Protein AF-A0A3P8M183-F1 (afdb_monomer_lite)

pLDDT: mean 81.59, std 22.13, range [31.69, 98.0]

InterPro domains:
  IPR018484 Carbohydrate kinase FGGY, N-terminal [PF00370] (12-78)
  IPR043129 ATPase, nucleotide binding domain [SSF53067] (4-80)
  IPR050406 FGGY Carbohydrate Kinase [PTHR43095] (12-78)

Radius of gyration: 22.57 Å; chains: 1; bounding box: 66×39×52 Å

Structure (mmCIF, N/CA/C/O backbone):
data_AF-A0A3P8M183-F1
#
_entry.id   AF-A0A3P8M183-F1
#
loop_
_atom_site.group_PDB
_atom_site.id
_atom_site.type_symbol
_atom_site.label_atom_id
_atom_site.label_alt_id
_atom_site.label_comp_id
_atom_site.label_asym_id
_atom_site.label_entity_id
_atom_site.label_seq_id
_atom_site.pdbx_PDB_ins_code
_atom_site.Cartn_x
_atom_site.Cartn_y
_atom_site.Cartn_z
_atom_site.occupancy
_atom_site.B_iso_or_equiv
_atom_site.auth_seq_id
_atom_site.auth_comp_id
_atom_site.auth_asym_id
_atom_site.auth_atom_id
_atom_site.pdbx_PDB_model_num
ATOM 1 N N . MET A 1 1 ? 0.065 8.154 26.029 1.00 49.41 1 MET A N 1
ATOM 2 C CA . MET A 1 1 ? -0.990 8.449 25.034 1.00 49.41 1 MET A CA 1
ATOM 3 C C . MET A 1 1 ? -2.244 7.701 25.462 1.00 49.41 1 MET A C 1
ATOM 5 O O . MET A 1 1 ? -2.179 6.488 25.571 1.00 49.41 1 MET A O 1
ATOM 9 N N . THR A 1 2 ? -3.327 8.409 25.776 1.00 63.50 2 THR A N 1
ATOM 10 C CA . THR A 1 2 ? -4.615 7.836 26.222 1.00 63.50 2 THR A CA 1
ATOM 11 C C . THR A 1 2 ? -5.350 7.200 25.041 1.00 63.50 2 THR A C 1
ATOM 13 O O . THR A 1 2 ? -5.438 7.825 23.976 1.00 63.50 2 THR A O 1
ATOM 16 N N . THR A 1 3 ? -5.863 5.981 25.205 1.00 88.06 3 THR A N 1
ATOM 17 C CA . THR A 1 3 ? -6.515 5.228 24.119 1.00 88.06 3 THR A CA 1
ATOM 18 C C . THR A 1 3 ? -7.872 5.834 23.736 1.00 88.06 3 THR A C 1
ATOM 20 O O . THR A 1 3 ? -8.505 6.543 24.520 1.00 88.06 3 THR A O 1
ATOM 23 N N . LEU A 1 4 ? -8.363 5.557 22.520 1.00 87.12 4 LEU A N 1
ATOM 24 C CA . LEU A 1 4 ? -9.704 5.995 22.098 1.00 87.12 4 LEU A CA 1
ATOM 25 C C . LEU A 1 4 ? -10.790 5.476 23.056 1.00 87.12 4 LEU A C 1
ATOM 27 O O . LEU A 1 4 ? -11.729 6.193 23.383 1.00 87.12 4 LEU A O 1
ATOM 31 N N . ARG A 1 5 ? -10.615 4.251 23.561 1.00 89.69 5 ARG A N 1
ATOM 32 C CA . ARG A 1 5 ? -11.516 3.618 24.527 1.00 89.69 5 ARG A CA 1
ATOM 33 C C . ARG A 1 5 ? -11.619 4.400 25.832 1.00 89.69 5 ARG A C 1
ATOM 35 O O . ARG A 1 5 ? -12.726 4.619 26.310 1.00 89.69 5 ARG A O 1
ATOM 42 N N . GLU A 1 6 ? -10.494 4.861 26.370 1.00 91.19 6 GLU A N 1
ATOM 43 C CA . GLU A 1 6 ? -10.463 5.705 27.571 1.00 91.19 6 GLU A CA 1
ATOM 44 C C . GLU A 1 6 ? -11.175 7.047 27.345 1.00 91.19 6 GLU A C 1
ATOM 46 O O . GLU A 1 6 ? -11.921 7.496 28.210 1.00 91.19 6 GLU A O 1
ATOM 51 N N . LYS A 1 7 ? -11.007 7.668 26.169 1.00 88.56 7 LYS A N 1
ATOM 52 C CA . LYS A 1 7 ? -11.647 8.956 25.838 1.00 88.56 7 LYS A CA 1
ATOM 53 C C . LYS A 1 7 ? -13.149 8.842 25.590 1.00 88.56 7 LYS A C 1
ATOM 55 O O . LYS A 1 7 ? -13.893 9.768 25.895 1.00 88.56 7 LYS A O 1
ATOM 60 N N . CYS A 1 8 ? -13.592 7.730 25.011 1.00 89.38 8 CYS A N 1
ATOM 61 C CA . CYS A 1 8 ? -14.996 7.511 24.677 1.00 89.38 8 CYS A CA 1
ATOM 62 C C . CYS A 1 8 ? -15.802 6.904 25.833 1.00 89.38 8 CYS A C 1
ATOM 64 O O . CYS A 1 8 ? -17.028 6.877 25.739 1.00 89.38 8 CYS A O 1
ATOM 66 N N . GLY A 1 9 ? -15.146 6.446 26.908 1.00 87.19 9 GLY A N 1
ATOM 67 C CA . GLY A 1 9 ? -15.759 6.011 28.165 1.00 87.19 9 GLY A CA 1
ATOM 68 C C . GLY A 1 9 ? -17.055 5.205 27.970 1.00 87.19 9 GLY A C 1
ATOM 69 O O . GLY A 1 9 ? -17.023 4.156 27.319 1.00 87.19 9 GLY A O 1
ATOM 70 N N . PRO A 1 10 ? -18.209 5.683 28.478 1.00 88.38 10 PRO A N 1
ATOM 71 C CA . PRO A 1 10 ? -19.481 4.962 28.384 1.00 88.38 10 PRO A CA 1
ATOM 72 C C . PRO A 1 10 ? -20.024 4.840 26.951 1.00 88.38 10 PRO A C 1
ATOM 74 O O . PRO A 1 10 ? -20.816 3.944 26.676 1.00 88.38 10 PRO A O 1
ATOM 77 N N . HIS A 1 11 ? -19.597 5.694 26.017 1.00 92.75 11 HIS A N 1
ATOM 78 C CA . HIS A 1 11 ? -20.036 5.644 24.619 1.00 92.75 11 HIS A CA 1
ATOM 79 C C . HIS A 1 11 ? -19.333 4.551 23.810 1.00 92.75 11 HIS A C 1
ATOM 81 O O . HIS A 1 11 ? -19.785 4.219 22.716 1.00 92.75 11 HIS A O 1
ATOM 87 N N . TRP A 1 12 ? -18.253 3.959 24.332 1.00 94.19 12 TRP A N 1
ATOM 88 C CA . TRP A 1 12 ? -17.516 2.910 23.630 1.00 94.19 12 TRP A CA 1
ATOM 89 C C . TRP A 1 12 ? -18.400 1.702 23.276 1.00 94.19 12 TRP A C 1
ATOM 91 O O . TRP A 1 12 ? -18.318 1.177 22.168 1.00 94.19 12 TRP A O 1
ATOM 101 N N . SER A 1 13 ? -19.288 1.286 24.184 1.00 92.69 13 SER A N 1
ATOM 102 C CA . SER A 1 13 ? -20.230 0.180 23.949 1.00 92.69 13 SER A CA 1
ATOM 103 C C . SER A 1 13 ? -21.349 0.527 22.957 1.00 92.69 13 SER A C 1
ATOM 105 O O . SER A 1 13 ? -22.036 -0.370 22.468 1.00 92.69 13 SER A O 1
ATOM 107 N N . ALA A 1 14 ? -21.538 1.811 22.638 1.00 95.19 14 ALA A N 1
ATOM 108 C CA . ALA A 1 14 ? -22.561 2.282 21.711 1.00 95.19 14 ALA A CA 1
ATOM 109 C C . ALA A 1 14 ? -22.086 2.338 20.247 1.00 95.19 14 ALA A C 1
ATOM 111 O O . ALA A 1 14 ? -22.920 2.544 19.366 1.00 95.19 14 ALA A O 1
ATOM 112 N N . ILE A 1 15 ? -20.791 2.134 19.965 1.00 93.56 15 ILE A N 1
ATOM 113 C CA . ILE A 1 15 ? -20.244 2.114 18.599 1.00 93.56 15 ILE A CA 1
ATOM 114 C C . ILE A 1 15 ? -20.940 1.016 17.784 1.00 93.56 15 ILE A C 1
ATOM 116 O O . ILE A 1 15 ? -20.941 -0.153 18.165 1.00 93.56 15 ILE A O 1
ATOM 120 N N . LYS A 1 16 ? -21.537 1.397 16.650 1.00 96.38 16 LYS A N 1
ATOM 121 C CA . LYS A 1 16 ? -22.257 0.474 15.754 1.00 96.38 16 LYS A CA 1
ATOM 122 C C . LYS A 1 16 ? -21.501 0.134 14.474 1.00 96.38 16 LYS A C 1
ATOM 124 O O . LYS A 1 16 ? -21.821 -0.863 13.841 1.00 96.38 16 LYS A O 1
ATOM 129 N N . ALA A 1 17 ? -20.525 0.953 14.092 1.00 96.50 17 ALA A N 1
ATOM 130 C CA . ALA A 1 17 ? -19.776 0.796 12.853 1.00 96.50 17 ALA A CA 1
ATOM 131 C C . ALA A 1 17 ? -18.355 1.351 12.995 1.00 96.50 17 ALA A C 1
ATOM 133 O O . ALA A 1 17 ? -18.094 2.202 13.848 1.00 96.50 17 ALA A O 1
ATOM 134 N N . ILE A 1 18 ? -17.458 0.880 12.130 1.00 95.25 18 ILE A N 1
ATOM 135 C CA . ILE A 1 18 ? -16.083 1.365 11.999 1.00 95.25 18 ILE A CA 1
ATOM 136 C C . ILE A 1 18 ? -15.895 1.819 10.551 1.00 95.25 18 ILE A C 1
ATOM 138 O O . ILE A 1 18 ? -16.078 1.031 9.627 1.00 95.25 18 ILE A O 1
ATOM 142 N N . GLY A 1 19 ? -15.537 3.088 10.365 1.00 96.94 19 GLY A N 1
ATOM 143 C CA . GLY A 1 19 ? -15.076 3.613 9.082 1.00 96.94 19 GLY A CA 1
ATOM 144 C C . GLY A 1 19 ? -13.556 3.540 9.019 1.00 96.94 19 GLY A C 1
ATOM 145 O O . GLY A 1 19 ? -12.882 3.977 9.952 1.00 96.94 19 GLY A O 1
ATOM 146 N N . LEU A 1 20 ? -13.020 2.988 7.934 1.00 97.25 20 LEU A N 1
ATOM 147 C CA . LEU A 1 20 ? -11.583 2.928 7.696 1.00 97.25 20 LEU A CA 1
ATOM 148 C C . LEU A 1 20 ? -11.203 3.968 6.644 1.00 97.25 20 LEU A C 1
ATOM 150 O O . LEU A 1 20 ? -11.873 4.113 5.625 1.00 97.25 20 LEU A O 1
ATOM 154 N N . SER A 1 21 ? -10.115 4.678 6.902 1.00 97.38 21 SER A N 1
ATOM 155 C CA . SER A 1 21 ? -9.453 5.554 5.944 1.00 97.38 21 SER A CA 1
ATOM 156 C C . SER A 1 21 ? -7.951 5.390 6.122 1.00 97.38 21 SER A C 1
ATOM 158 O O . SER A 1 21 ? -7.477 5.089 7.220 1.00 97.38 21 SER A O 1
ATOM 160 N N . GLY A 1 22 ? -7.202 5.554 5.042 1.00 95.12 22 GLY A N 1
ATOM 161 C CA . GLY A 1 22 ? -5.761 5.383 5.036 1.00 95.12 22 GLY A CA 1
ATOM 162 C C . GLY A 1 22 ? -5.139 6.053 3.826 1.00 95.12 22 GLY A C 1
ATOM 163 O O . GLY A 1 22 ? -5.825 6.427 2.875 1.00 95.12 22 GLY A O 1
ATOM 164 N N . GLN A 1 23 ? -3.820 6.206 3.871 1.00 97.81 23 GLN A N 1
ATOM 165 C CA . GLN A 1 23 ? -3.071 6.655 2.704 1.00 97.81 23 GLN A CA 1
ATOM 166 C C . GLN A 1 23 ? -3.210 5.656 1.544 1.00 97.81 23 GLN A C 1
ATOM 168 O O . GLN A 1 23 ? -3.234 4.442 1.754 1.00 97.81 23 GLN A O 1
ATOM 173 N N . MET A 1 24 ? -3.260 6.171 0.316 1.00 97.19 24 MET A N 1
ATOM 174 C CA . MET A 1 24 ? -3.283 5.351 -0.898 1.00 97.19 24 MET A CA 1
ATOM 175 C C . MET A 1 24 ? -1.892 4.784 -1.219 1.00 97.19 24 MET A C 1
ATOM 177 O O . MET A 1 24 ? -0.899 5.166 -0.605 1.00 97.19 24 MET A O 1
ATOM 181 N N . HIS A 1 25 ? -1.833 3.859 -2.180 1.00 97.44 25 HIS A N 1
ATOM 182 C CA . HIS A 1 25 ? -0.628 3.343 -2.853 1.00 97.44 25 HIS A CA 1
ATOM 183 C C . HIS A 1 25 ? 0.498 2.735 -1.994 1.00 97.44 25 HIS A C 1
ATOM 185 O O . HIS A 1 25 ? 1.553 2.371 -2.522 1.00 97.44 25 HIS A O 1
ATOM 191 N N . GLY A 1 26 ? 0.306 2.600 -0.682 1.00 96.62 26 GLY A N 1
ATOM 192 C CA . GLY A 1 26 ? 1.220 1.848 0.169 1.00 96.62 26 GLY A CA 1
ATOM 193 C C . GLY A 1 26 ? 1.259 0.378 -0.253 1.00 96.62 26 GLY A C 1
ATOM 194 O O . GLY A 1 26 ? 0.207 -0.240 -0.400 1.00 96.62 26 GLY A O 1
ATOM 195 N N . ALA A 1 27 ? 2.453 -0.182 -0.440 1.00 96.38 27 ALA A N 1
ATOM 196 C CA . ALA A 1 27 ? 2.628 -1.610 -0.692 1.00 96.38 27 ALA A CA 1
ATOM 197 C C . ALA A 1 27 ? 3.007 -2.323 0.613 1.00 96.38 27 ALA A C 1
ATOM 199 O O . ALA A 1 27 ? 4.095 -2.096 1.149 1.00 96.38 27 ALA A O 1
ATOM 200 N N . VAL A 1 28 ? 2.106 -3.169 1.119 1.00 95.56 28 VAL A N 1
ATOM 201 C CA . VAL A 1 28 ? 2.338 -4.068 2.260 1.00 95.56 28 VAL A CA 1
ATOM 202 C C . VAL A 1 28 ? 2.387 -5.488 1.714 1.00 95.56 28 VAL A C 1
ATOM 204 O O . VAL A 1 28 ? 1.384 -5.986 1.211 1.00 95.56 28 VAL A O 1
ATOM 207 N N . LEU A 1 29 ? 3.557 -6.118 1.784 1.00 93.56 29 LEU A N 1
ATOM 208 C CA . LEU A 1 29 ? 3.766 -7.472 1.276 1.00 93.56 29 LEU A CA 1
ATOM 209 C C . LEU A 1 29 ? 3.692 -8.461 2.436 1.00 93.56 29 LEU A C 1
ATOM 211 O O . LEU A 1 29 ? 4.423 -8.313 3.422 1.00 93.56 29 LEU A O 1
ATOM 215 N N . LEU A 1 30 ? 2.808 -9.444 2.304 1.00 94.31 30 LEU A N 1
ATOM 216 C CA . LEU A 1 30 ? 2.595 -10.513 3.272 1.00 94.31 30 LEU A CA 1
ATOM 217 C C . LEU A 1 30 ? 3.020 -11.845 2.656 1.00 94.31 30 LEU A C 1
ATOM 219 O O . LEU A 1 30 ? 2.863 -12.036 1.450 1.00 94.31 30 LEU A O 1
ATOM 223 N N . ASP A 1 31 ? 3.557 -12.745 3.474 1.00 93.12 31 ASP A N 1
ATOM 224 C CA . ASP A 1 31 ? 3.772 -14.132 3.064 1.00 93.12 31 ASP A CA 1
ATOM 225 C C . ASP A 1 31 ? 2.479 -14.958 3.179 1.00 93.12 31 ASP A C 1
ATOM 227 O O . ASP A 1 31 ? 1.424 -14.461 3.580 1.00 93.12 31 ASP A O 1
ATOM 231 N N . GLU A 1 32 ? 2.553 -16.243 2.833 1.00 95.00 32 GLU A N 1
ATOM 232 C CA . GLU A 1 32 ? 1.409 -17.167 2.858 1.00 95.00 32 GLU A CA 1
ATOM 233 C C . GLU A 1 32 ? 0.795 -17.353 4.255 1.00 95.00 32 GLU A C 1
ATOM 235 O O . GLU A 1 32 ? -0.344 -17.800 4.384 1.00 95.00 32 GLU A O 1
ATOM 240 N N . ARG A 1 33 ? 1.531 -17.002 5.315 1.00 96.75 33 ARG A N 1
ATOM 241 C CA . ARG A 1 33 ? 1.065 -17.062 6.705 1.00 96.75 33 ARG A CA 1
ATOM 242 C C . ARG A 1 33 ? 0.479 -15.731 7.176 1.00 96.75 33 ARG A C 1
ATOM 244 O O . ARG A 1 33 ? 0.025 -15.645 8.314 1.00 96.75 33 ARG A O 1
ATOM 251 N N . GLY A 1 34 ? 0.469 -14.714 6.313 1.00 95.19 34 GLY A N 1
ATOM 252 C CA . GLY A 1 34 ? 0.040 -13.360 6.642 1.00 95.19 34 GLY A CA 1
ATOM 253 C C . GLY A 1 34 ? 1.107 -12.539 7.365 1.00 95.19 34 GLY A C 1
ATOM 254 O O . GLY A 1 34 ? 0.791 -11.463 7.872 1.00 95.19 34 GLY A O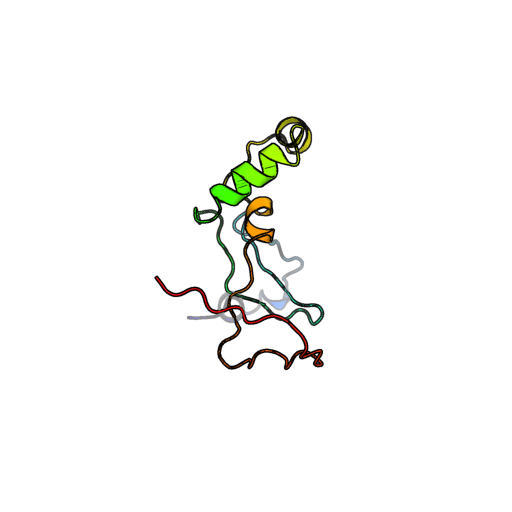 1
ATOM 255 N N . GLU A 1 35 ? 2.357 -13.009 7.422 1.00 96.06 35 GLU A N 1
ATOM 256 C CA . GLU A 1 35 ? 3.435 -12.290 8.097 1.00 96.06 35 GLU A CA 1
ATOM 257 C C . GLU A 1 35 ? 4.032 -11.224 7.181 1.00 96.06 35 GLU A C 1
ATOM 259 O O . GLU A 1 35 ? 4.273 -11.443 5.991 1.00 96.06 35 GLU A O 1
ATOM 264 N N . VAL A 1 36 ? 4.310 -10.054 7.754 1.00 94.25 36 VAL A N 1
ATOM 265 C CA . VAL A 1 36 ? 4.891 -8.929 7.018 1.00 94.25 36 VAL A CA 1
ATOM 266 C C . VAL A 1 36 ? 6.297 -9.292 6.541 1.00 94.25 36 VAL A C 1
ATOM 268 O O . VAL A 1 36 ? 7.188 -9.600 7.332 1.00 94.25 36 VAL A O 1
ATOM 271 N N . ILE A 1 37 ? 6.515 -9.211 5.229 1.00 91.44 37 ILE A N 1
ATOM 272 C CA . ILE A 1 37 ? 7.797 -9.556 4.606 1.00 91.44 37 ILE A CA 1
ATOM 273 C C . ILE A 1 37 ? 8.828 -8.435 4.803 1.00 91.44 37 ILE A C 1
ATOM 275 O O . ILE A 1 37 ? 10.017 -8.706 4.962 1.00 91.44 37 ILE A O 1
ATOM 279 N N . ARG A 1 38 ? 8.382 -7.171 4.795 1.00 91.62 38 ARG A N 1
ATOM 280 C CA . ARG A 1 38 ? 9.229 -5.973 4.927 1.00 91.62 38 ARG A CA 1
ATOM 281 C C . ARG A 1 38 ? 8.416 -4.735 5.350 1.00 91.62 38 ARG A C 1
ATOM 283 O O . ARG A 1 38 ? 7.190 -4.764 5.238 1.00 91.62 38 ARG A O 1
ATOM 290 N N . PRO A 1 39 ? 9.059 -3.617 5.748 1.00 95.31 39 PRO A N 1
ATOM 291 C CA . PRO A 1 39 ? 8.362 -2.346 5.932 1.00 95.31 39 PRO A CA 1
ATOM 292 C C . PRO A 1 39 ? 7.574 -1.930 4.685 1.00 95.31 39 PRO A C 1
ATOM 294 O O . PRO A 1 39 ? 8.024 -2.145 3.556 1.00 95.31 39 PRO A O 1
ATOM 297 N N . ALA A 1 40 ? 6.412 -1.313 4.903 1.00 95.88 40 ALA A N 1
ATOM 298 C CA . ALA A 1 40 ? 5.557 -0.839 3.824 1.00 95.88 40 ALA A CA 1
ATOM 299 C C . ALA A 1 40 ? 6.283 0.198 2.953 1.00 95.88 40 ALA A C 1
ATOM 301 O O . ALA A 1 40 ? 6.886 1.139 3.472 1.00 95.88 40 ALA A O 1
ATOM 302 N N . ILE A 1 41 ? 6.181 0.061 1.630 1.00 96.38 41 ILE A N 1
ATOM 303 C CA . ILE A 1 41 ? 6.704 1.060 0.690 1.00 96.38 41 ILE A CA 1
ATOM 304 C C . ILE A 1 41 ? 5.612 2.106 0.466 1.00 96.38 41 ILE A C 1
ATOM 306 O O . ILE A 1 41 ? 4.574 1.816 -0.135 1.00 96.38 41 ILE A O 1
ATOM 310 N N . LEU A 1 42 ? 5.815 3.314 0.989 1.00 97.44 42 LEU A N 1
ATOM 311 C CA . LEU A 1 42 ? 4.788 4.357 1.032 1.00 97.44 42 LEU A CA 1
ATOM 312 C C . LEU A 1 42 ? 4.561 5.010 -0.339 1.00 97.44 42 LEU A C 1
ATOM 314 O O . LEU A 1 42 ? 5.312 4.795 -1.286 1.00 97.44 42 LEU A O 1
ATOM 318 N N . TRP A 1 43 ? 3.486 5.785 -0.469 1.00 98.00 43 TRP A N 1
ATOM 319 C CA . TRP A 1 43 ? 3.094 6.445 -1.722 1.00 98.00 43 TRP A CA 1
ATOM 320 C C . TRP A 1 43 ? 4.084 7.509 -2.204 1.00 98.00 43 TRP A C 1
ATOM 322 O O . TRP A 1 43 ? 4.166 7.769 -3.396 1.00 98.00 43 TRP A O 1
ATOM 332 N N . ASN A 1 44 ? 4.824 8.121 -1.283 1.00 97.44 44 ASN A N 1
ATOM 333 C CA . ASN A 1 44 ? 5.835 9.136 -1.565 1.00 97.44 44 ASN A CA 1
ATOM 334 C C . ASN A 1 44 ? 7.229 8.534 -1.801 1.00 97.44 44 ASN A C 1
ATOM 336 O O . ASN A 1 44 ? 8.206 9.271 -1.905 1.00 97.44 44 ASN A O 1
ATOM 340 N N . ASP A 1 45 ? 7.330 7.206 -1.852 1.00 96.88 45 ASP A N 1
ATOM 341 C CA . ASP A 1 45 ? 8.564 6.513 -2.179 1.00 96.88 45 ASP A CA 1
ATOM 342 C C . ASP A 1 45 ? 8.797 6.524 -3.693 1.00 96.88 45 ASP A C 1
ATOM 344 O O . ASP A 1 45 ? 7.910 6.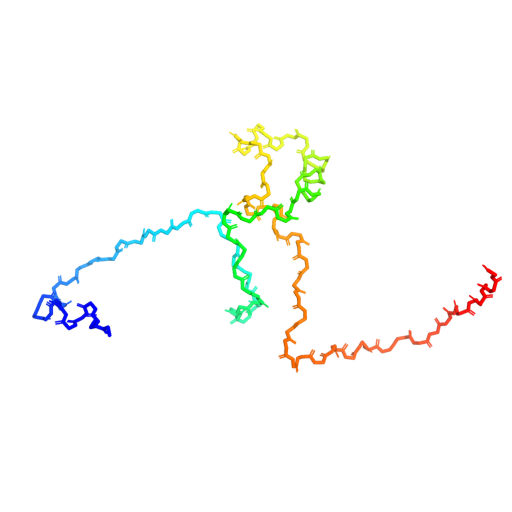164 -4.468 1.00 96.88 45 ASP A O 1
ATOM 348 N N . THR A 1 46 ? 9.992 6.940 -4.113 1.00 96.56 46 THR A N 1
ATOM 349 C CA . THR A 1 46 ? 10.344 7.113 -5.527 1.00 96.56 46 THR A CA 1
ATOM 350 C C . THR A 1 46 ? 11.339 6.080 -6.042 1.00 96.56 46 THR A C 1
ATOM 352 O O . THR A 1 46 ? 11.865 6.251 -7.137 1.00 96.56 46 THR A O 1
ATOM 355 N N . ARG A 1 47 ? 11.632 5.019 -5.275 1.00 95.62 47 ARG A N 1
ATOM 356 C CA . ARG A 1 47 ? 12.704 4.070 -5.620 1.00 95.62 47 ARG A CA 1
ATOM 357 C C . ARG A 1 47 ? 12.430 3.223 -6.866 1.00 95.62 47 ARG A C 1
ATOM 359 O O . ARG A 1 47 ? 13.373 2.658 -7.392 1.00 95.62 47 ARG A O 1
ATOM 366 N N . CYS A 1 48 ? 11.171 3.131 -7.303 1.00 96.00 48 CYS A N 1
ATOM 367 C CA . CYS A 1 48 ? 10.737 2.191 -8.342 1.00 96.00 48 CYS A CA 1
ATOM 368 C C . CYS A 1 48 ? 10.625 2.842 -9.736 1.00 96.00 48 CYS A C 1
ATOM 370 O O . CYS A 1 48 ? 9.603 2.705 -10.407 1.00 96.00 48 CYS A O 1
ATOM 372 N N . ALA A 1 49 ? 11.587 3.686 -10.115 1.00 96.12 49 ALA A N 1
ATOM 373 C CA . ALA A 1 49 ? 11.547 4.394 -11.399 1.00 96.12 49 ALA A CA 1
ATOM 374 C C . ALA A 1 49 ? 11.833 3.468 -12.587 1.00 96.12 49 ALA A C 1
ATOM 376 O O . ALA A 1 49 ? 11.168 3.585 -13.617 1.00 96.12 49 ALA A O 1
ATOM 377 N N . ASP A 1 50 ? 12.765 2.532 -12.425 1.00 96.19 50 ASP A N 1
ATOM 378 C CA . ASP A 1 50 ? 13.119 1.578 -13.474 1.00 96.19 50 ASP A CA 1
ATOM 379 C C . ASP A 1 50 ? 11.986 0.567 -13.697 1.00 96.19 50 ASP A C 1
ATOM 381 O O . ASP A 1 50 ? 11.594 0.323 -14.835 1.00 96.19 50 ASP A O 1
ATOM 385 N N . GLU A 1 51 ? 11.353 0.092 -12.623 1.00 96.19 51 GLU A N 1
ATOM 386 C CA . GLU A 1 51 ? 10.206 -0.817 -12.677 1.00 96.19 51 GLU A CA 1
ATOM 387 C C . GLU A 1 51 ? 8.972 -0.162 -13.315 1.00 96.19 51 GLU A C 1
ATOM 389 O O . GLU A 1 51 ? 8.156 -0.847 -13.926 1.00 96.19 51 GLU A O 1
ATOM 394 N N . CYS A 1 52 ? 8.816 1.164 -13.214 1.00 96.19 52 CYS A N 1
ATOM 395 C CA . CYS A 1 52 ? 7.786 1.874 -13.979 1.00 96.19 52 CYS A CA 1
ATOM 396 C C . CYS A 1 52 ? 8.030 1.764 -15.483 1.00 96.19 52 CYS A C 1
ATOM 398 O O . CYS A 1 52 ? 7.087 1.504 -16.225 1.00 96.19 52 CYS A O 1
ATOM 400 N N . ARG A 1 53 ? 9.280 1.946 -15.925 1.00 95.56 53 ARG A N 1
ATOM 401 C CA . ARG A 1 53 ? 9.642 1.819 -17.340 1.00 95.56 53 ARG A CA 1
ATOM 402 C C . ARG A 1 53 ? 9.424 0.387 -17.821 1.00 95.56 53 ARG A C 1
ATOM 404 O O . ARG A 1 53 ? 8.809 0.190 -18.861 1.00 95.56 53 ARG A O 1
ATOM 411 N N . GLU A 1 54 ? 9.859 -0.600 -17.041 1.00 95.56 54 GLU A N 1
ATOM 412 C CA . GLU A 1 54 ? 9.632 -2.018 -17.345 1.00 95.56 54 GLU A CA 1
ATOM 413 C C . GLU A 1 54 ? 8.138 -2.353 -17.435 1.00 95.56 54 GLU A C 1
ATOM 415 O O . GLU A 1 54 ? 7.716 -3.067 -18.342 1.00 95.56 54 GLU A O 1
ATOM 420 N N . LEU A 1 55 ? 7.319 -1.805 -16.531 1.00 94.31 55 LEU A N 1
ATOM 421 C CA . LEU A 1 55 ? 5.872 -2.001 -16.541 1.00 94.31 55 LEU A CA 1
ATOM 422 C C . LEU A 1 55 ? 5.217 -1.398 -17.791 1.00 94.31 55 LEU A C 1
ATOM 424 O O . LEU A 1 55 ? 4.342 -2.030 -18.376 1.00 94.31 55 LEU A O 1
ATOM 428 N N . GLU A 1 56 ? 5.623 -0.197 -18.204 1.00 95.25 56 GLU A N 1
ATOM 429 C CA . GLU A 1 56 ? 5.101 0.450 -19.416 1.00 95.25 56 GLU A CA 1
ATOM 430 C C . GLU A 1 56 ? 5.552 -0.259 -20.700 1.00 95.25 56 GLU A C 1
ATOM 432 O O . GLU A 1 56 ? 4.775 -0.360 -21.649 1.00 95.25 56 GLU A O 1
ATOM 437 N N . GLU A 1 57 ? 6.773 -0.799 -20.726 1.00 96.06 57 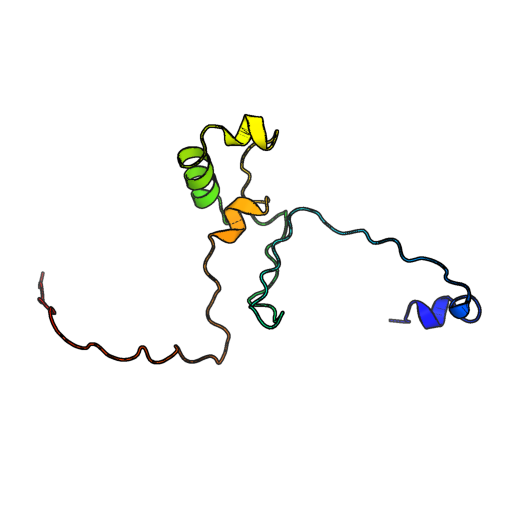GLU A N 1
ATOM 438 C CA . GLU A 1 57 ? 7.274 -1.624 -21.831 1.00 96.06 57 GLU A CA 1
ATOM 439 C C . GLU A 1 57 ? 6.524 -2.964 -21.925 1.00 96.06 57 GLU A C 1
ATOM 441 O O . GLU A 1 57 ? 6.176 -3.405 -23.022 1.00 96.06 57 GLU A O 1
ATOM 446 N N . ALA A 1 58 ? 6.248 -3.602 -20.783 1.00 95.38 58 ALA A N 1
ATOM 447 C CA . ALA A 1 58 ? 5.560 -4.890 -20.716 1.00 95.38 58 ALA A CA 1
ATOM 448 C C . ALA A 1 58 ? 4.042 -4.791 -20.947 1.00 95.38 58 ALA A C 1
ATOM 450 O O . ALA A 1 58 ? 3.438 -5.759 -21.411 1.00 95.38 58 ALA A O 1
ATOM 451 N N . ALA A 1 59 ? 3.430 -3.647 -20.632 1.00 95.25 59 ALA A N 1
ATOM 452 C CA . ALA A 1 59 ? 1.998 -3.396 -20.789 1.00 95.25 59 ALA A CA 1
ATOM 453 C C . ALA A 1 59 ? 1.740 -2.050 -21.499 1.00 95.25 59 ALA A C 1
ATOM 455 O O . ALA A 1 59 ? 1.379 -1.063 -20.849 1.00 95.25 59 ALA A O 1
ATOM 456 N N . PRO A 1 60 ? 1.879 -1.982 -22.837 1.00 96.00 60 PRO A N 1
ATOM 457 C CA . PRO A 1 60 ? 1.666 -0.749 -23.603 1.00 96.00 60 PRO A CA 1
ATOM 458 C C . PRO A 1 60 ? 0.257 -0.143 -23.461 1.00 96.00 60 PRO A C 1
ATOM 460 O O . PRO A 1 60 ? 0.055 1.052 -23.670 1.00 96.00 60 PRO A O 1
ATOM 463 N N . GLU A 1 61 ? -0.741 -0.952 -23.106 1.00 96.88 61 GLU A N 1
ATOM 464 C CA . GLU A 1 61 ? -2.128 -0.553 -22.858 1.00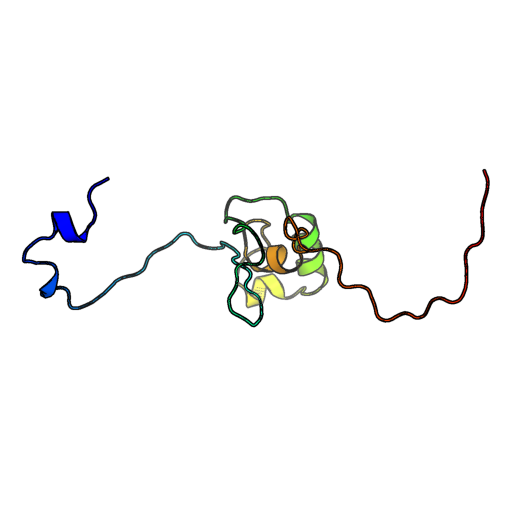 96.88 61 GLU A CA 1
ATOM 465 C C . GLU A 1 61 ? -2.383 -0.017 -21.440 1.00 96.88 61 GLU A C 1
ATOM 467 O O . GLU A 1 61 ? -3.501 0.420 -21.145 1.00 96.88 61 GLU A O 1
ATOM 472 N N . LEU A 1 62 ? -1.373 -0.036 -20.560 1.00 95.44 62 LEU A N 1
ATOM 473 C CA . LEU A 1 62 ? -1.497 0.284 -19.136 1.00 95.44 62 LEU A CA 1
ATOM 474 C C . LEU A 1 62 ? -2.284 1.570 -18.894 1.00 95.44 62 LEU A C 1
ATOM 476 O O . LEU A 1 62 ? -3.194 1.587 -18.069 1.00 95.44 62 LEU A O 1
ATOM 480 N N . HIS A 1 63 ? -1.968 2.645 -19.617 1.00 95.19 63 HIS A N 1
ATOM 481 C CA . HIS A 1 63 ? -2.601 3.946 -19.392 1.00 95.19 63 HIS A CA 1
ATOM 482 C C . HIS A 1 63 ? -4.088 3.946 -19.754 1.00 95.19 63 HIS A C 1
ATOM 484 O O . HIS A 1 63 ? -4.872 4.634 -19.104 1.00 95.19 63 HIS A O 1
ATOM 490 N N . GLN A 1 64 ? -4.497 3.157 -20.752 1.00 97.38 64 GLN A N 1
ATOM 491 C CA . GLN A 1 64 ? -5.907 3.021 -21.124 1.00 97.38 64 GLN A CA 1
ATOM 492 C C . GLN A 1 64 ? -6.681 2.209 -20.085 1.00 97.38 64 GLN A C 1
ATOM 494 O O . GLN A 1 64 ? -7.805 2.568 -19.740 1.00 97.38 64 GLN A O 1
ATOM 499 N N . VAL A 1 65 ? -6.078 1.136 -19.568 1.00 96.88 65 VAL A N 1
ATOM 500 C CA . VAL A 1 65 ? -6.722 0.239 -18.598 1.00 96.88 65 VAL A CA 1
ATOM 501 C C . VAL A 1 65 ? -6.752 0.854 -17.197 1.00 96.88 65 VAL A C 1
ATOM 503 O O . VAL A 1 65 ? -7.793 0.865 -16.543 1.00 96.88 65 VAL A O 1
ATOM 506 N N . ALA A 1 66 ? -5.620 1.378 -16.726 1.00 94.69 66 ALA A N 1
ATOM 507 C CA . ALA A 1 66 ? -5.473 1.942 -15.386 1.00 94.69 66 ALA A CA 1
ATOM 508 C C . ALA A 1 66 ? -5.955 3.399 -15.285 1.00 94.69 66 ALA A C 1
ATOM 510 O O . ALA A 1 66 ? -6.121 3.914 -14.175 1.00 94.69 66 ALA A O 1
ATOM 511 N N . GLY A 1 67 ? -6.134 4.084 -16.421 1.00 96.81 67 GLY A N 1
ATOM 512 C CA . GLY A 1 67 ? -6.547 5.488 -16.488 1.00 96.81 67 GLY A CA 1
ATOM 513 C C . GLY A 1 67 ? -5.522 6.474 -15.918 1.00 96.81 67 GLY A C 1
ATOM 514 O O . GLY A 1 67 ? -5.871 7.618 -15.643 1.00 96.81 67 GLY A O 1
ATOM 515 N N . ASN A 1 68 ? -4.284 6.029 -15.686 1.00 95.12 68 ASN A N 1
ATOM 516 C CA . ASN A 1 68 ? -3.209 6.794 -15.061 1.00 95.12 68 ASN A CA 1
ATOM 517 C C . ASN A 1 68 ? -1.845 6.358 -15.619 1.00 95.12 68 ASN A C 1
ATOM 519 O O . ASN A 1 68 ? -1.703 5.239 -16.114 1.00 95.12 68 ASN A O 1
ATOM 523 N N . LEU A 1 69 ? -0.841 7.228 -15.484 1.00 94.44 69 LEU A N 1
ATOM 524 C CA . LEU A 1 69 ? 0.559 6.910 -15.782 1.00 94.44 69 LEU A CA 1
ATOM 525 C C . LEU A 1 69 ? 1.134 5.923 -14.756 1.00 94.44 69 LEU A C 1
ATOM 527 O O . LEU A 1 69 ? 0.691 5.898 -13.600 1.00 94.44 69 LEU A O 1
ATOM 531 N N . ALA A 1 70 ? 2.172 5.173 -15.139 1.00 94.75 70 ALA A N 1
ATOM 532 C CA . ALA A 1 70 ? 2.991 4.487 -14.151 1.00 94.75 70 ALA A CA 1
ATOM 533 C C . ALA A 1 70 ? 3.773 5.534 -13.347 1.00 94.75 70 ALA A C 1
ATOM 535 O O . ALA A 1 70 ? 4.446 6.403 -13.896 1.00 94.75 70 ALA A O 1
ATOM 536 N N . MET A 1 71 ? 3.674 5.469 -12.021 1.00 96.44 71 MET A N 1
ATOM 537 C CA . MET A 1 71 ? 4.434 6.340 -11.129 1.00 96.44 71 MET A CA 1
ATOM 538 C C . MET A 1 71 ? 5.120 5.495 -10.059 1.00 96.44 71 MET A C 1
ATOM 540 O O . MET A 1 71 ? 4.474 4.597 -9.519 1.00 96.44 71 MET A O 1
ATOM 544 N N . PRO A 1 72 ? 6.375 5.796 -9.671 1.00 96.31 72 PRO A N 1
ATOM 545 C CA . PRO A 1 72 ? 7.109 4.991 -8.684 1.00 96.31 72 PRO A CA 1
ATOM 546 C C . PRO A 1 72 ? 6.375 4.860 -7.342 1.00 96.31 72 PRO A C 1
ATOM 548 O O . PRO A 1 72 ? 6.464 3.850 -6.646 1.00 96.31 72 PRO A O 1
ATOM 551 N N . GLY A 1 73 ? 5.591 5.888 -7.010 1.00 96.31 73 GLY A N 1
ATOM 552 C CA . GLY A 1 73 ? 4.739 5.942 -5.833 1.00 96.31 73 GLY A CA 1
ATOM 553 C C . GLY A 1 73 ? 3.495 5.053 -5.895 1.00 96.31 73 GLY A C 1
ATOM 554 O O . GLY A 1 73 ? 2.820 4.924 -4.875 1.00 96.31 73 GLY A O 1
ATOM 555 N N . PHE A 1 74 ? 3.178 4.417 -7.025 1.00 97.00 74 PHE A N 1
ATOM 556 C CA . PHE A 1 74 ? 2.036 3.509 -7.181 1.00 97.00 74 PHE A CA 1
ATOM 557 C C . PHE A 1 74 ? 2.385 2.067 -6.807 1.00 97.00 74 PHE A C 1
ATOM 559 O O . PHE A 1 74 ? 3.544 1.680 -6.727 1.00 97.00 74 PHE A O 1
ATOM 566 N N . THR A 1 75 ? 1.365 1.257 -6.527 1.00 96.44 75 THR A N 1
ATOM 567 C CA . THR A 1 75 ? 1.558 -0.083 -5.954 1.00 96.44 75 THR A CA 1
ATOM 568 C C . THR A 1 75 ? 2.160 -1.087 -6.939 1.00 96.44 75 THR A C 1
ATOM 570 O O . THR A 1 75 ? 2.973 -1.903 -6.525 1.00 96.44 75 THR A O 1
ATOM 573 N N . ALA A 1 76 ? 1.794 -1.028 -8.223 1.00 95.19 76 ALA A N 1
ATOM 574 C CA . ALA A 1 76 ? 2.250 -1.990 -9.232 1.00 95.19 76 ALA A CA 1
ATOM 575 C C . ALA A 1 76 ? 3.787 -2.055 -9.389 1.00 95.19 76 ALA A C 1
ATOM 577 O O . ALA A 1 76 ? 4.334 -3.138 -9.181 1.00 95.19 76 ALA A O 1
ATOM 578 N N . PRO A 1 77 ? 4.512 -0.944 -9.644 1.00 94.94 77 PRO A N 1
ATOM 579 C CA . PRO A 1 77 ? 5.973 -0.994 -9.800 1.00 94.94 77 PRO A CA 1
ATOM 580 C C . PRO A 1 77 ? 6.700 -1.447 -8.522 1.00 94.94 77 PRO A C 1
ATOM 582 O O . PRO A 1 77 ? 7.786 -2.010 -8.577 1.00 94.94 77 PRO A O 1
ATOM 585 N N . LYS A 1 78 ? 6.079 -1.288 -7.347 1.00 95.31 78 LYS A N 1
ATOM 586 C CA . LYS A 1 78 ? 6.642 -1.718 -6.057 1.00 95.31 78 LYS A CA 1
ATOM 587 C C . LYS A 1 78 ? 6.625 -3.230 -5.847 1.00 95.31 78 LYS A C 1
ATOM 589 O O . LYS A 1 78 ? 7.381 -3.721 -5.010 1.00 95.31 78 LYS A O 1
ATOM 594 N N . ALA A 1 79 ? 5.749 -3.954 -6.544 1.00 86.38 79 ALA A N 1
ATOM 595 C CA . ALA A 1 79 ? 5.589 -5.396 -6.367 1.00 86.38 79 ALA A CA 1
ATOM 596 C C . ALA A 1 79 ? 6.797 -6.190 -6.893 1.00 86.38 79 ALA A C 1
ATOM 598 O O . ALA A 1 79 ? 7.098 -7.251 -6.355 1.00 86.38 79 ALA A O 1
ATOM 599 N N . ALA A 1 80 ? 7.500 -5.657 -7.898 1.00 73.69 80 ALA A N 1
ATOM 600 C CA . ALA A 1 80 ? 8.696 -6.269 -8.475 1.00 73.69 80 ALA A CA 1
ATOM 601 C C . ALA A 1 80 ? 9.941 -6.114 -7.585 1.00 73.69 80 ALA A C 1
ATOM 603 O O . ALA A 1 80 ? 10.897 -6.879 -7.704 1.00 73.69 80 ALA A O 1
ATOM 604 N N . VAL A 1 81 ? 9.928 -5.161 -6.648 1.00 74.38 81 VAL A N 1
ATOM 605 C CA . VAL A 1 81 ? 11.072 -4.934 -5.769 1.00 74.38 81 VAL A CA 1
ATOM 606 C C . VAL A 1 81 ? 11.231 -6.145 -4.844 1.00 74.38 81 VAL A C 1
ATOM 608 O O . VAL A 1 81 ? 10.357 -6.443 -4.022 1.00 74.38 81 VAL A O 1
ATOM 611 N N . GLY A 1 82 ? 12.378 -6.820 -4.932 1.00 62.78 82 GLY A N 1
ATOM 612 C CA . GLY A 1 82 ? 12.713 -7.961 -4.081 1.00 62.78 82 GLY A CA 1
ATOM 613 C C . GLY A 1 82 ? 12.605 -7.630 -2.589 1.00 62.78 82 GLY A C 1
ATOM 614 O O . GLY A 1 82 ? 12.912 -6.518 -2.146 1.00 62.78 82 GLY A O 1
ATOM 615 N N . ALA A 1 83 ? 12.132 -8.588 -1.793 1.00 59.38 83 ALA A N 1
ATOM 616 C CA . ALA A 1 83 ? 12.148 -8.453 -0.344 1.00 59.38 83 ALA A CA 1
ATOM 617 C C . ALA A 1 83 ? 13.604 -8.385 0.152 1.00 59.38 83 ALA A C 1
ATOM 619 O O . ALA A 1 83 ? 14.400 -9.247 -0.226 1.00 59.38 83 ALA A O 1
ATOM 620 N N . PRO A 1 84 ? 13.981 -7.410 1.001 1.00 58.72 84 PRO A N 1
ATOM 621 C CA . PRO A 1 84 ? 15.264 -7.495 1.681 1.00 58.72 84 PRO A CA 1
ATOM 622 C C . PRO A 1 84 ? 15.298 -8.775 2.536 1.00 58.72 84 PRO A C 1
ATOM 624 O O . PRO A 1 84 ? 14.255 -9.178 3.064 1.00 58.72 84 PRO A O 1
ATOM 627 N N . PRO A 1 85 ? 16.467 -9.419 2.701 1.00 54.19 85 PRO A N 1
ATOM 628 C CA . PRO A 1 85 ? 16.586 -10.582 3.572 1.00 54.19 85 PRO A CA 1
ATOM 629 C C . PRO A 1 85 ? 16.119 -10.219 4.987 1.00 54.19 85 PRO A C 1
ATOM 631 O O . PRO A 1 85 ? 16.486 -9.167 5.520 1.00 54.19 85 PRO A O 1
ATOM 634 N N . ARG A 1 86 ? 15.289 -11.074 5.606 1.00 56.88 86 ARG A N 1
ATOM 635 C CA . ARG A 1 86 ? 14.856 -10.854 6.993 1.00 56.88 86 ARG A CA 1
ATOM 636 C C . ARG A 1 86 ? 16.090 -10.883 7.896 1.00 56.88 86 ARG A C 1
ATOM 638 O O . ARG A 1 86 ? 16.902 -11.804 7.807 1.00 56.88 86 ARG A O 1
ATOM 645 N N . ALA A 1 87 ? 16.226 -9.902 8.788 1.00 52.59 87 ALA A N 1
ATOM 646 C CA . ALA A 1 87 ? 17.290 -9.914 9.786 1.00 52.59 87 ALA A CA 1
ATOM 647 C C . ALA A 1 87 ? 17.189 -11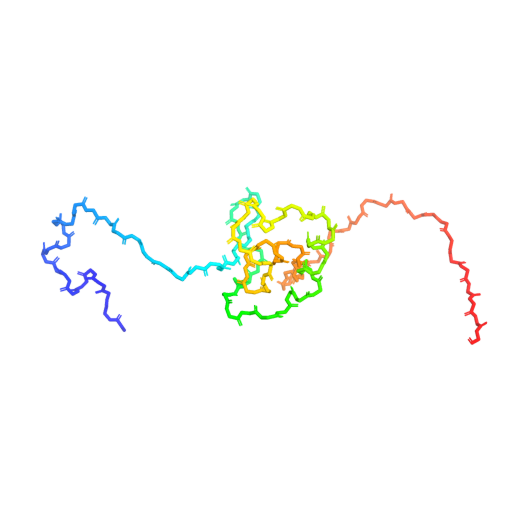.201 10.630 1.00 52.59 87 ALA A C 1
ATOM 649 O O . ALA A 1 87 ? 16.216 -11.390 11.356 1.00 52.59 87 ALA A O 1
ATOM 650 N N . GLY A 1 88 ? 18.173 -12.098 10.496 1.00 57.34 88 GLY A N 1
ATOM 651 C CA . GLY A 1 88 ? 18.234 -13.376 11.217 1.00 57.34 88 GLY A CA 1
ATOM 652 C C . GLY A 1 88 ? 17.699 -14.602 10.466 1.00 57.34 88 GLY A C 1
ATOM 653 O O . GLY A 1 88 ? 17.774 -15.702 11.007 1.00 57.34 88 GLY A O 1
ATOM 654 N N . GLN A 1 89 ? 17.204 -14.462 9.233 1.00 50.09 89 GLN A N 1
ATOM 655 C CA . GLN A 1 89 ? 16.847 -15.613 8.402 1.00 50.09 89 GLN A CA 1
ATOM 656 C C . GLN A 1 89 ? 18.054 -15.980 7.531 1.00 50.09 89 GLN A C 1
ATOM 658 O O . GLN A 1 89 ? 18.369 -15.281 6.570 1.00 50.09 89 GLN A O 1
ATOM 663 N N . LEU A 1 90 ? 18.771 -17.045 7.911 1.00 42.31 90 LEU A N 1
ATOM 664 C CA . LEU A 1 90 ? 19.778 -17.666 7.044 1.00 42.31 90 LEU A CA 1
ATOM 665 C C . LEU A 1 90 ? 19.125 -18.013 5.694 1.00 42.31 90 LEU A C 1
ATOM 667 O O . LEU A 1 90 ? 17.944 -18.382 5.686 1.00 42.31 90 LEU A O 1
ATOM 671 N N . PRO A 1 91 ? 19.852 -17.902 4.566 1.00 44.62 91 PRO A N 1
ATOM 672 C CA . PRO A 1 91 ? 19.340 -18.392 3.295 1.00 44.62 91 PRO A CA 1
ATOM 673 C C . PRO A 1 91 ? 18.930 -19.851 3.487 1.00 44.62 91 PRO A C 1
ATOM 675 O O . PRO A 1 91 ? 19.671 -20.627 4.096 1.00 44.62 91 PRO A O 1
ATOM 678 N N . ALA A 1 92 ? 17.734 -20.210 3.015 1.00 51.12 92 ALA A N 1
ATOM 679 C CA . ALA A 1 92 ? 17.368 -21.611 2.912 1.00 51.12 92 ALA A CA 1
ATOM 680 C C . ALA A 1 92 ? 18.495 -22.286 2.125 1.00 51.12 92 ALA A C 1
ATOM 682 O O . ALA A 1 92 ? 18.801 -21.860 1.010 1.00 51.12 92 ALA A O 1
ATOM 683 N N . HIS A 1 93 ? 19.177 -23.250 2.747 1.00 43.06 93 HIS A N 1
ATOM 684 C CA . HIS A 1 93 ? 20.118 -24.097 2.035 1.00 43.06 93 HIS A CA 1
ATOM 685 C C . HIS A 1 93 ? 19.350 -24.680 0.853 1.00 43.06 93 HIS A C 1
ATOM 687 O O . HIS A 1 93 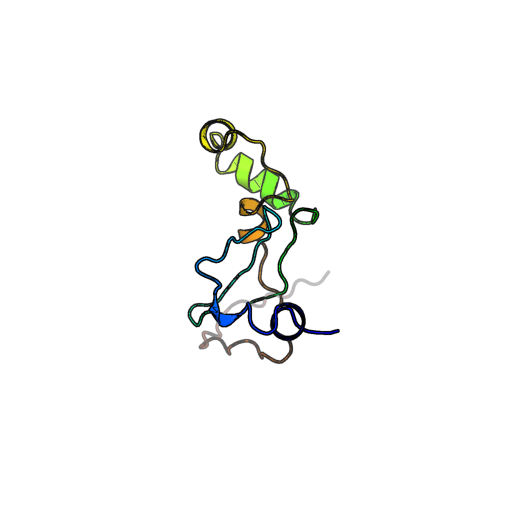? 18.396 -25.427 1.054 1.00 43.06 93 HIS A O 1
ATOM 693 N N . GLY A 1 94 ? 19.710 -24.251 -0.356 1.00 38.12 94 GLY A N 1
ATOM 694 C CA . GLY A 1 94 ? 19.211 -24.871 -1.567 1.00 38.12 94 GLY A CA 1
ATOM 695 C C . GLY A 1 94 ? 19.578 -26.344 -1.509 1.00 38.12 94 GLY A C 1
ATOM 696 O O . GLY A 1 94 ? 20.739 -26.676 -1.245 1.00 38.12 94 GLY A O 1
ATOM 697 N N . ASP A 1 95 ? 18.582 -27.203 -1.707 1.00 38.81 95 ASP A N 1
ATOM 698 C CA . ASP A 1 95 ? 18.815 -28.602 -2.023 1.00 38.81 95 ASP A CA 1
ATOM 699 C C . ASP A 1 95 ? 19.794 -28.639 -3.196 1.00 38.81 95 ASP A C 1
ATOM 701 O O . ASP A 1 95 ? 19.577 -28.015 -4.238 1.00 38.81 95 ASP A O 1
ATOM 705 N N . GLY A 1 96 ? 20.946 -29.250 -2.943 1.00 35.59 96 GLY A N 1
ATOM 706 C CA . GLY A 1 96 ? 22.085 -29.174 -3.830 1.00 35.59 96 GLY A CA 1
ATOM 707 C C . GLY A 1 96 ? 21.778 -29.744 -5.207 1.00 35.59 96 GLY A C 1
ATOM 708 O O . GLY A 1 96 ? 21.274 -30.855 -5.332 1.00 35.59 96 GLY A O 1
ATOM 709 N N . ASP A 1 97 ? 22.230 -29.022 -6.223 1.00 31.69 97 ASP A N 1
ATOM 710 C CA . ASP A 1 97 ? 23.006 -29.667 -7.269 1.00 31.69 97 ASP A CA 1
ATOM 711 C C . ASP A 1 97 ? 24.278 -28.843 -7.477 1.00 31.69 97 ASP A C 1
ATOM 713 O O . ASP A 1 97 ? 24.291 -27.763 -8.069 1.00 31.69 97 ASP A O 1
ATOM 717 N N . ALA A 1 98 ? 25.343 -29.310 -6.834 1.00 39.91 98 ALA A N 1
ATOM 718 C CA . ALA A 1 98 ? 26.686 -28.815 -7.040 1.00 39.91 98 ALA A CA 1
ATOM 719 C C . ALA A 1 98 ? 27.284 -29.611 -8.196 1.00 39.91 98 ALA A C 1
ATOM 721 O O . ALA A 1 98 ? 27.849 -30.676 -7.966 1.00 39.91 98 ALA A O 1
ATOM 722 N N . ALA A 1 99 ? 27.204 -29.087 -9.415 1.00 37.94 99 ALA A N 1
ATOM 723 C CA . ALA A 1 99 ? 28.092 -29.501 -10.488 1.00 37.94 99 ALA A CA 1
ATOM 724 C C . ALA A 1 99 ? 28.138 -28.457 -11.610 1.00 37.94 99 ALA A C 1
ATOM 726 O O . ALA A 1 99 ? 27.113 -28.057 -12.147 1.00 37.94 99 ALA A O 1
ATOM 727 N N . GLU A 1 100 ? 29.375 -28.124 -11.980 1.00 34.28 100 GLU A N 1
ATOM 728 C CA . GLU A 1 100 ? 29.822 -27.578 -13.268 1.00 34.28 100 GLU A CA 1
ATOM 729 C C . GLU A 1 100 ? 29.939 -26.046 -13.391 1.00 34.28 100 GLU A C 1
ATOM 731 O O . GLU A 1 100 ? 28.967 -25.310 -13.533 1.00 34.28 100 GLU A O 1
ATOM 736 N N . GLY A 1 101 ? 31.198 -25.581 -13.451 1.00 33.47 101 GLY A N 1
ATOM 737 C CA . GLY A 1 101 ? 31.539 -24.456 -14.323 1.00 33.47 101 GLY A CA 1
ATOM 738 C C . GLY A 1 101 ? 32.234 -23.235 -13.723 1.00 33.47 101 GLY A C 1
ATOM 739 O O . GLY A 1 101 ? 31.978 -22.131 -14.194 1.00 33.47 101 GLY A O 1
ATOM 740 N N . LEU A 1 102 ? 33.146 -23.369 -12.750 1.00 38.91 102 LEU A N 1
ATOM 741 C CA . LEU A 1 102 ? 34.139 -22.303 -12.538 1.00 38.91 102 LEU A CA 1
ATOM 742 C C . LEU A 1 102 ? 35.155 -22.311 -13.693 1.00 38.91 102 LEU A C 1
ATOM 744 O O . LEU A 1 102 ? 36.005 -23.197 -13.762 1.00 38.91 102 LEU A O 1
ATOM 748 N N . SER A 1 103 ? 35.107 -21.294 -14.555 1.00 37.34 103 SER A N 1
ATOM 749 C CA . SER A 1 103 ? 36.246 -20.894 -15.389 1.00 37.34 103 SER A CA 1
ATOM 750 C C . SER A 1 103 ? 36.846 -19.612 -14.804 1.00 37.34 103 SER A C 1
ATOM 752 O O . SER A 1 103 ? 36.125 -18.617 -14.700 1.00 37.34 103 SER A O 1
ATOM 754 N N . PRO A 1 104 ? 38.133 -19.587 -14.413 1.00 44.41 104 PRO A N 1
ATOM 755 C CA . PRO A 1 104 ? 38.789 -18.368 -13.973 1.00 44.41 104 PRO A CA 1
ATOM 756 C C . PRO A 1 104 ? 39.258 -17.594 -15.207 1.00 44.41 104 PRO A C 1
ATOM 758 O O . PRO A 1 104 ? 40.023 -18.117 -16.013 1.00 44.41 104 PRO A O 1
ATOM 761 N N . LEU A 1 105 ? 38.823 -16.346 -15.361 1.00 41.75 105 LEU A N 1
ATOM 762 C CA . LEU A 1 105 ? 39.500 -15.401 -16.246 1.00 41.75 105 LEU A CA 1
ATOM 763 C C . LEU A 1 105 ? 40.107 -14.288 -15.395 1.00 41.75 105 LEU A C 1
ATOM 765 O O . LEU A 1 105 ? 39.439 -13.352 -14.968 1.00 41.75 105 LEU A O 1
ATOM 769 N N . THR A 1 106 ? 41.392 -14.480 -15.115 1.00 42.28 106 THR A N 1
ATOM 770 C CA . THR A 1 106 ? 42.419 -13.437 -15.055 1.00 42.28 106 THR A CA 1
ATOM 771 C C . THR A 1 106 ? 42.368 -12.574 -16.316 1.00 42.28 106 THR A C 1
ATOM 773 O O . THR A 1 106 ? 42.530 -13.117 -17.406 1.00 42.28 106 THR A O 1
ATOM 776 N N . GLU A 1 107 ? 42.098 -11.278 -16.184 1.00 41.25 107 GLU A N 1
ATOM 777 C CA . GLU A 1 107 ? 43.032 -10.131 -16.268 1.00 41.25 107 GLU A CA 1
ATOM 778 C C . GLU A 1 107 ? 42.263 -8.828 -15.993 1.00 41.25 107 GLU A C 1
ATOM 780 O O . GLU A 1 107 ? 41.102 -8.711 -16.447 1.00 41.25 107 GLU A O 1
#

Sequence (107 aa):
MTTLREKCGPHWSAIKAIGLSGQMHGAVLLDERGEVIRPAILWNDTRCADECRELEEAAPELHQVAGNLAMPGFTAPKAAVGAPPRAGQLPAHGDGDAAEGLSPLTE

Secondary structure (DSSP, 8-state):
---HHHHHGGGGGG---------SS-B--B-TTS-B-S--B-TT----HHHHHHHHHH-TTHHHHHSS---TTSHHHHHTSPPPPPTT-PPP-PPP---S-------

Foldseek 3Di:
DDDPCNVCPPCPVVDDDDDDDDAPQWAFDADPVRHTLDPIQALPHQPLPVLQVVVCVVCVCCCVVVVDGRGSSHNRSVVPDDRDPPVPDDPDPPPDDDDDDDDDDDD

Organism: Raoultella terrigena (NCBI:txid577)